Protein AF-A0A7C3JYY1-F1 (afdb_monomer)

Mean predicted aligned error: 5.3 Å

Foldseek 3Di:
DLVVVVVVCVVVVHDDPVSVVVVVLLVVLVVVVNVPCDPCSNVVSVCVVVVHDDDDPD

Structure (mmCIF, N/CA/C/O backbone):
data_AF-A0A7C3JYY1-F1
#
_entry.id   AF-A0A7C3JYY1-F1
#
loop_
_atom_site.group_PDB
_atom_site.id
_atom_site.type_symbol
_atom_site.label_atom_id
_atom_site.label_alt_id
_atom_site.label_comp_id
_atom_site.label_asym_id
_atom_site.label_entity_id
_atom_site.label_seq_id
_atom_site.pdbx_PDB_ins_code
_atom_site.Cartn_x
_atom_site.Cartn_y
_atom_site.Cartn_z
_atom_site.occupancy
_atom_site.B_iso_or_equiv
_atom_site.auth_seq_id
_atom_site.auth_comp_id
_atom_site.auth_asym_id
_atom_site.auth_atom_id
_atom_site.pdbx_PDB_model_num
ATOM 1 N N . ASP A 1 1 ? 9.759 9.038 -0.605 1.00 85.12 1 ASP A N 1
ATOM 2 C CA . ASP A 1 1 ? 8.692 9.333 -1.573 1.00 85.12 1 ASP A CA 1
ATOM 3 C C . ASP A 1 1 ? 8.369 8.048 -2.326 1.00 85.12 1 ASP A C 1
ATOM 5 O O . ASP A 1 1 ? 9.250 7.508 -2.987 1.00 85.12 1 ASP A O 1
ATOM 9 N N . LEU A 1 2 ? 7.164 7.497 -2.146 1.00 89.62 2 LEU A N 1
ATOM 10 C CA . LEU A 1 2 ? 6.780 6.239 -2.800 1.00 89.62 2 LEU A CA 1
ATOM 11 C C . LEU A 1 2 ? 6.638 6.406 -4.316 1.00 89.62 2 LEU A C 1
ATOM 13 O O . LEU A 1 2 ? 6.837 5.437 -5.042 1.00 89.62 2 LEU A O 1
ATOM 17 N N . ARG A 1 3 ? 6.340 7.619 -4.801 1.00 88.69 3 ARG A N 1
ATOM 18 C CA . ARG A 1 3 ? 6.222 7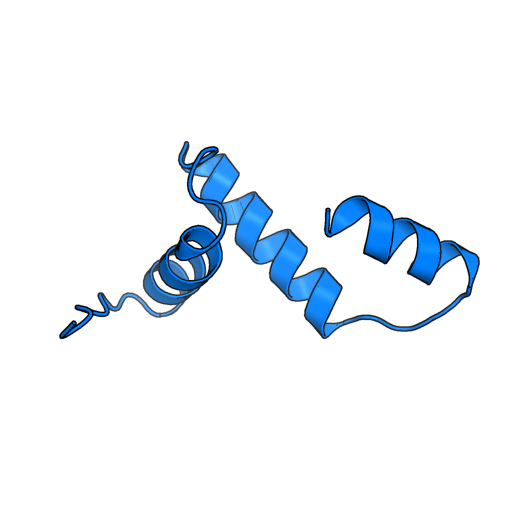.891 -6.238 1.00 88.69 3 ARG A CA 1
ATOM 19 C C . ARG A 1 3 ? 7.567 7.724 -6.926 1.00 88.69 3 ARG A C 1
ATOM 21 O O . ARG A 1 3 ? 7.642 7.005 -7.913 1.00 88.69 3 ARG A O 1
ATOM 28 N N . LEU A 1 4 ? 8.619 8.302 -6.346 1.00 94.38 4 LEU A N 1
ATOM 29 C CA . LEU A 1 4 ? 9.984 8.157 -6.852 1.00 94.38 4 LEU A CA 1
ATOM 30 C C . LEU A 1 4 ? 10.437 6.688 -6.844 1.00 94.38 4 LEU A C 1
ATOM 32 O O . LEU A 1 4 ? 11.013 6.210 -7.814 1.00 94.38 4 LEU A O 1
ATOM 36 N N . ALA A 1 5 ? 10.131 5.943 -5.776 1.00 94.94 5 ALA A N 1
ATOM 37 C CA . ALA A 1 5 ? 10.461 4.518 -5.703 1.00 94.94 5 ALA A CA 1
ATOM 38 C C . ALA A 1 5 ? 9.750 3.696 -6.795 1.00 94.94 5 ALA A C 1
ATOM 40 O O . ALA A 1 5 ? 10.367 2.838 -7.421 1.00 94.94 5 ALA A O 1
ATOM 41 N N . LEU A 1 6 ? 8.466 3.970 -7.049 1.00 96.56 6 LEU A N 1
ATOM 42 C CA . LEU A 1 6 ? 7.689 3.303 -8.100 1.00 96.56 6 LEU A CA 1
ATOM 43 C C . LEU A 1 6 ? 8.126 3.712 -9.512 1.00 96.56 6 LEU A C 1
ATOM 45 O O . LEU A 1 6 ? 8.057 2.895 -10.428 1.00 96.56 6 LEU A O 1
ATOM 49 N N . GLU A 1 7 ? 8.592 4.946 -9.695 1.00 97.31 7 GLU A N 1
ATOM 50 C CA . GLU A 1 7 ? 9.154 5.419 -10.960 1.00 97.31 7 GLU A CA 1
ATOM 51 C C . GLU A 1 7 ? 10.437 4.661 -11.316 1.00 97.31 7 GLU A C 1
ATOM 53 O O . GLU A 1 7 ? 10.512 4.077 -12.397 1.00 97.31 7 GLU A O 1
ATOM 58 N N . VAL A 1 8 ? 11.377 4.552 -10.373 1.00 97.88 8 VAL A N 1
ATOM 59 C CA . VAL A 1 8 ? 12.609 3.766 -10.553 1.00 97.88 8 VAL A CA 1
ATOM 60 C C . VAL A 1 8 ? 12.294 2.281 -10.764 1.00 97.88 8 VAL A C 1
ATOM 62 O O . VAL A 1 8 ? 12.906 1.623 -11.607 1.00 97.88 8 VAL A O 1
ATOM 65 N N . ALA A 1 9 ? 11.312 1.734 -10.040 1.00 97.25 9 ALA A N 1
ATOM 66 C CA . ALA A 1 9 ? 10.879 0.351 -10.225 1.00 97.25 9 ALA A CA 1
ATOM 67 C C . ALA A 1 9 ? 10.351 0.100 -11.647 1.00 97.25 9 ALA A C 1
ATOM 69 O O . ALA A 1 9 ? 10.694 -0.908 -12.264 1.00 97.25 9 ALA A O 1
ATOM 70 N N . ARG A 1 10 ? 9.571 1.043 -12.194 1.00 96.94 10 ARG A N 1
ATOM 71 C CA . ARG A 1 10 ? 9.063 0.995 -13.573 1.00 96.94 10 ARG A CA 1
ATOM 72 C C . ARG A 1 10 ? 10.198 1.023 -14.596 1.00 96.94 10 ARG A C 1
ATOM 74 O O . ARG A 1 10 ? 10.157 0.242 -15.541 1.00 96.94 10 ARG A O 1
ATOM 81 N N . GLU A 1 11 ? 11.200 1.879 -14.406 1.00 98.31 11 GLU A N 1
ATOM 82 C CA . GLU A 1 11 ? 12.373 1.971 -15.293 1.00 98.31 11 GLU A CA 1
ATOM 83 C C . GLU A 1 11 ? 13.193 0.674 -15.329 1.00 98.31 11 GLU A C 1
ATOM 85 O O . GLU A 1 11 ? 13.758 0.329 -16.363 1.00 98.31 11 GLU A O 1
ATOM 90 N N . ASN A 1 12 ? 13.215 -0.070 -14.221 1.00 98.25 12 ASN A N 1
ATOM 91 C CA . ASN A 1 12 ? 13.982 -1.308 -14.072 1.00 98.25 12 ASN A CA 1
ATOM 92 C C . ASN A 1 12 ? 13.133 -2.581 -14.235 1.00 98.25 12 ASN A C 1
ATOM 94 O O . ASN A 1 12 ? 13.616 -3.674 -13.947 1.00 98.25 12 ASN A O 1
ATOM 98 N N . ALA A 1 13 ? 11.868 -2.456 -14.657 1.00 97.25 13 ALA A N 1
ATOM 99 C CA . ALA A 1 13 ? 10.913 -3.565 -14.741 1.00 97.25 13 ALA A CA 1
ATOM 100 C C . ALA A 1 13 ? 10.810 -4.403 -13.442 1.00 97.25 13 ALA A C 1
ATOM 102 O O . ALA A 1 13 ? 10.570 -5.611 -13.482 1.00 97.25 13 ALA A O 1
ATOM 103 N N . LEU A 1 14 ? 10.980 -3.766 -12.278 1.00 98.00 14 LEU A N 1
ATOM 104 C CA . LEU A 1 14 ? 10.931 -4.419 -10.974 1.00 98.00 14 LEU A CA 1
ATOM 105 C C . LEU A 1 14 ? 9.491 -4.414 -10.429 1.00 98.00 14 LEU A C 1
ATOM 107 O O . LEU A 1 14 ? 8.927 -3.341 -10.192 1.00 98.00 14 LEU A O 1
ATOM 111 N N . PRO A 1 15 ? 8.874 -5.581 -10.173 1.00 96.31 15 PRO A N 1
ATOM 112 C CA . PRO A 1 15 ? 7.547 -5.624 -9.576 1.00 96.31 15 PRO A CA 1
ATOM 113 C C . PRO A 1 15 ? 7.592 -5.155 -8.116 1.00 96.31 15 PRO A C 1
ATOM 115 O O . PRO A 1 15 ? 8.254 -5.757 -7.273 1.00 96.31 15 PRO A O 1
ATOM 118 N N . MET A 1 16 ? 6.830 -4.104 -7.798 1.00 97.19 16 MET A N 1
ATOM 119 C CA . MET A 1 16 ? 6.687 -3.578 -6.432 1.00 97.19 16 MET A CA 1
ATOM 120 C C . MET A 1 16 ? 5.214 -3.459 -5.998 1.00 97.19 16 MET A C 1
ATOM 122 O O . MET A 1 16 ? 4.742 -2.366 -5.675 1.00 97.19 16 MET A O 1
ATOM 126 N N . PRO A 1 17 ? 4.456 -4.574 -5.974 1.00 95.38 17 PRO A N 1
ATOM 127 C CA . PRO A 1 17 ? 3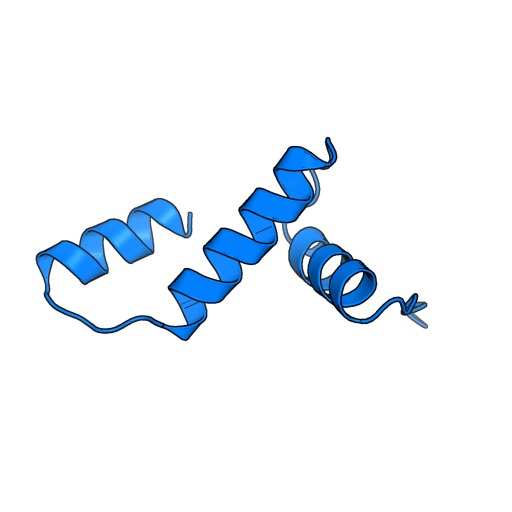.014 -4.552 -5.717 1.00 95.38 17 PRO A CA 1
ATOM 128 C C . PRO A 1 17 ? 2.659 -4.008 -4.327 1.00 95.38 17 PRO A C 1
ATOM 130 O O . PRO A 1 17 ? 1.724 -3.222 -4.196 1.00 95.38 17 PRO A O 1
ATOM 133 N N . ALA A 1 18 ? 3.431 -4.362 -3.295 1.00 95.25 18 ALA A N 1
ATOM 134 C CA . ALA A 1 18 ? 3.203 -3.865 -1.939 1.00 95.25 18 ALA A CA 1
ATOM 135 C C . ALA A 1 18 ? 3.389 -2.340 -1.854 1.00 95.25 18 ALA A C 1
ATOM 137 O O . ALA A 1 18 ? 2.566 -1.637 -1.274 1.00 95.25 18 ALA A O 1
ATOM 138 N N . THR A 1 19 ? 4.433 -1.805 -2.487 1.00 94.62 19 THR A N 1
ATOM 139 C CA . THR A 1 19 ? 4.686 -0.359 -2.527 1.00 94.62 19 THR A CA 1
ATOM 140 C C . THR A 1 19 ? 3.624 0.382 -3.331 1.00 94.62 19 THR A C 1
ATOM 142 O O . THR A 1 19 ? 3.189 1.454 -2.915 1.00 94.62 19 THR A O 1
ATOM 145 N N . ALA A 1 20 ? 3.171 -0.200 -4.445 1.00 95.56 20 ALA A N 1
ATOM 146 C CA . ALA A 1 20 ? 2.086 0.355 -5.247 1.00 95.56 20 ALA A CA 1
ATOM 147 C C . ALA A 1 20 ? 0.785 0.438 -4.438 1.00 95.56 20 ALA A C 1
ATOM 149 O O . ALA A 1 20 ? 0.131 1.478 -4.445 1.00 95.56 20 ALA A O 1
ATOM 150 N N . LEU A 1 21 ? 0.455 -0.610 -3.677 1.00 95.12 21 LEU A N 1
ATOM 151 C CA . LEU A 1 21 ? -0.699 -0.618 -2.780 1.00 95.12 21 LEU A CA 1
ATOM 152 C C . LEU A 1 21 ? -0.606 0.491 -1.722 1.00 95.12 21 LEU A C 1
ATOM 154 O O . LEU A 1 21 ? -1.546 1.266 -1.568 1.00 95.12 21 LEU A O 1
ATOM 158 N N . VAL A 1 22 ? 0.532 0.618 -1.031 1.00 93.31 22 VAL A N 1
ATOM 159 C CA . VAL A 1 22 ? 0.718 1.664 -0.008 1.00 93.31 22 VAL A CA 1
ATOM 160 C C . VAL A 1 22 ? 0.607 3.068 -0.612 1.00 93.31 22 VAL A C 1
ATOM 162 O O . VAL A 1 22 ? 0.002 3.945 -0.000 1.00 93.31 22 VAL A O 1
ATOM 165 N N . ALA A 1 23 ? 1.117 3.286 -1.828 1.00 92.62 23 ALA A N 1
ATOM 166 C CA . ALA A 1 23 ? 0.967 4.567 -2.517 1.00 92.62 23 ALA A CA 1
ATOM 167 C C . ALA A 1 23 ? -0.511 4.922 -2.774 1.00 92.62 23 ALA A C 1
ATOM 169 O O . ALA A 1 23 ? -0.898 6.076 -2.597 1.00 92.62 23 ALA A O 1
ATOM 170 N N . GLN A 1 24 ? -1.348 3.938 -3.127 1.00 92.69 24 GLN A N 1
ATOM 171 C CA . GLN A 1 24 ? -2.793 4.151 -3.288 1.00 92.69 24 GLN A CA 1
ATOM 172 C C . GLN A 1 24 ? -3.501 4.401 -1.951 1.00 92.69 24 GLN A C 1
ATOM 174 O O . GLN A 1 24 ? -4.364 5.274 -1.866 1.00 92.69 24 GLN A O 1
ATOM 179 N N . LEU A 1 25 ? -3.105 3.698 -0.886 1.00 92.25 25 LEU A N 1
ATOM 180 C CA . LEU A 1 25 ? -3.631 3.947 0.459 1.00 92.25 25 LEU A CA 1
ATOM 181 C C . LEU A 1 25 ? -3.330 5.381 0.916 1.00 92.25 25 LEU A C 1
ATOM 183 O O . LEU A 1 25 ? -4.218 6.057 1.431 1.00 92.25 25 LEU A O 1
ATOM 187 N N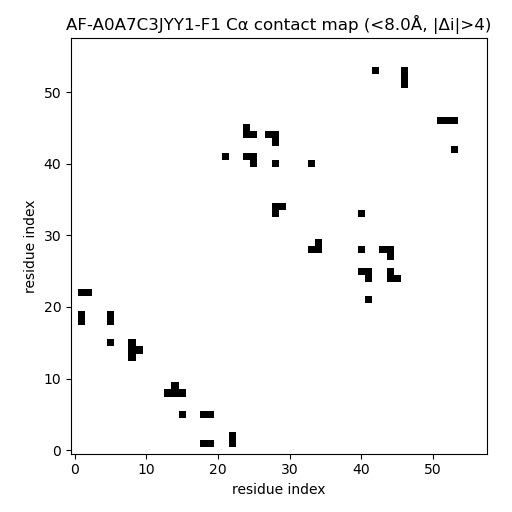 . PHE A 1 26 ? -2.128 5.894 0.654 1.00 89.75 26 PHE A N 1
ATOM 188 C CA . PHE A 1 26 ? -1.794 7.291 0.948 1.00 89.75 26 PHE A CA 1
ATOM 189 C C . PHE A 1 26 ? -2.609 8.282 0.121 1.00 89.75 26 PHE A C 1
ATOM 191 O O . PHE A 1 26 ? -3.149 9.229 0.688 1.00 89.75 26 PHE A O 1
ATOM 198 N N . ALA A 1 27 ? -2.773 8.039 -1.182 1.00 89.50 27 ALA A N 1
ATOM 199 C CA . ALA A 1 27 ? -3.611 8.880 -2.034 1.00 89.50 27 ALA A CA 1
ATOM 200 C C . ALA A 1 27 ? -5.062 8.966 -1.518 1.00 89.50 27 ALA A C 1
ATOM 202 O O . ALA A 1 27 ? -5.662 10.039 -1.551 1.00 89.50 27 ALA A O 1
ATOM 203 N N . SER A 1 28 ? -5.602 7.866 -0.978 1.00 90.00 28 SER A N 1
ATOM 204 C CA . SER A 1 28 ? -6.946 7.844 -0.380 1.00 90.00 28 SER A CA 1
ATOM 205 C C . SER A 1 28 ? -7.070 8.735 0.863 1.00 90.00 28 SER A C 1
ATOM 207 O O . SER A 1 28 ? -8.071 9.424 1.024 1.00 90.00 28 SER A O 1
ATOM 209 N N . VAL A 1 29 ? -6.032 8.783 1.703 1.00 88.25 29 VAL A N 1
ATOM 210 C CA . VAL A 1 29 ? -5.996 9.609 2.921 1.00 88.25 29 VAL A CA 1
ATOM 211 C C . VAL A 1 29 ? -5.758 11.083 2.585 1.00 88.25 29 VAL A C 1
ATOM 213 O O . VAL A 1 29 ? -6.320 11.968 3.230 1.00 88.25 29 VAL A O 1
ATOM 216 N N . GLU A 1 30 ? -4.964 11.371 1.551 1.00 86.19 30 GLU A N 1
ATOM 217 C CA . GLU A 1 30 ? -4.807 12.734 1.032 1.00 86.19 30 GLU A CA 1
ATOM 218 C C . GLU A 1 30 ? -6.117 13.289 0.462 1.00 86.19 30 GLU A C 1
ATOM 220 O O . GLU A 1 30 ? -6.415 14.466 0.678 1.00 86.19 30 GLU A O 1
ATOM 225 N N . ALA A 1 31 ? -6.904 12.457 -0.233 1.00 87.62 31 ALA A N 1
ATOM 226 C CA . ALA A 1 31 ? -8.213 12.840 -0.764 1.00 87.62 31 ALA A CA 1
ATOM 227 C C . ALA A 1 31 ? -9.209 13.233 0.344 1.00 87.62 31 ALA A C 1
ATOM 229 O O . ALA A 1 31 ? -10.054 14.096 0.122 1.00 87.62 31 ALA A O 1
ATOM 230 N N . ASP A 1 32 ? -9.049 12.680 1.550 1.00 84.38 32 ASP A N 1
ATOM 231 C CA . ASP A 1 32 ? -9.839 13.026 2.740 1.00 84.38 32 ASP A CA 1
ATOM 232 C C . ASP A 1 32 ? -9.335 14.296 3.465 1.00 84.38 32 ASP A C 1
ATOM 234 O O . ASP A 1 32 ? -9.820 14.645 4.540 1.00 84.38 32 ASP A O 1
ATOM 238 N N . GLY A 1 33 ? -8.342 15.003 2.912 1.00 80.50 33 GLY A N 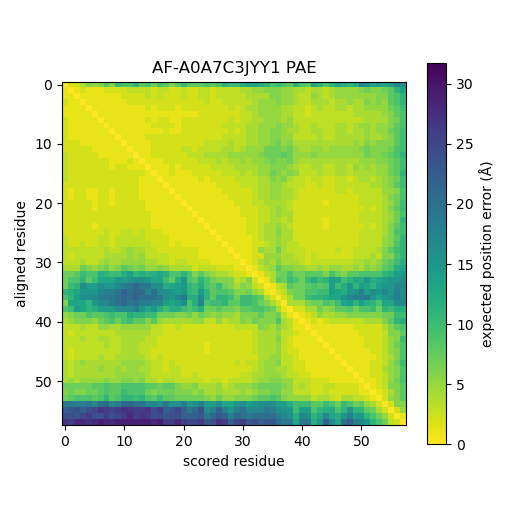1
ATOM 239 C CA . GLY A 1 33 ? -7.800 16.240 3.486 1.00 80.50 33 GLY A CA 1
ATOM 240 C C . GLY A 1 33 ? -6.698 16.036 4.532 1.00 80.50 33 GLY A C 1
ATOM 241 O O . GLY A 1 33 ? -6.236 17.000 5.139 1.00 80.50 33 GLY A O 1
ATOM 242 N N . HIS A 1 34 ? -6.208 14.809 4.731 1.00 71.56 34 HIS A N 1
ATOM 243 C CA . HIS A 1 34 ? -5.172 14.489 5.722 1.00 71.56 34 HIS A CA 1
ATOM 244 C C . HIS A 1 34 ? -3.743 14.507 5.147 1.00 71.56 34 HIS A C 1
ATOM 246 O O . HIS A 1 34 ? -2.937 13.617 5.423 1.00 71.56 34 HIS A O 1
ATOM 252 N N . ARG A 1 35 ? -3.399 15.551 4.378 1.00 63.12 35 ARG A N 1
ATOM 253 C CA . ARG A 1 35 ? -2.100 15.692 3.686 1.00 63.12 35 ARG A CA 1
ATOM 254 C C . ARG A 1 35 ? -0.870 15.651 4.617 1.00 63.12 35 ARG A C 1
ATOM 256 O O . ARG A 1 35 ? 0.219 15.308 4.172 1.00 63.12 35 ARG A O 1
ATOM 263 N N . GLU A 1 36 ? -1.020 15.970 5.904 1.00 63.09 36 GLU A N 1
ATOM 264 C CA . GLU A 1 36 ? 0.103 16.076 6.856 1.00 63.09 36 GLU A CA 1
ATOM 2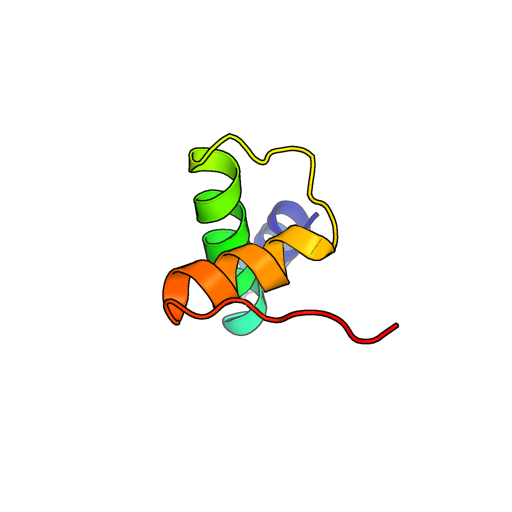65 C C . GLU A 1 36 ? 0.450 14.777 7.613 1.00 63.09 36 GLU A C 1
ATOM 267 O O . GLU A 1 36 ? 1.472 14.707 8.305 1.00 63.09 36 GLU A O 1
ATOM 272 N N . ALA A 1 37 ? -0.352 13.716 7.493 1.00 61.06 37 ALA A N 1
ATOM 273 C CA . ALA A 1 37 ? -0.159 12.494 8.272 1.00 61.06 37 ALA A CA 1
ATOM 274 C C . ALA A 1 37 ? 0.950 11.595 7.681 1.00 61.06 37 ALA A C 1
ATOM 276 O O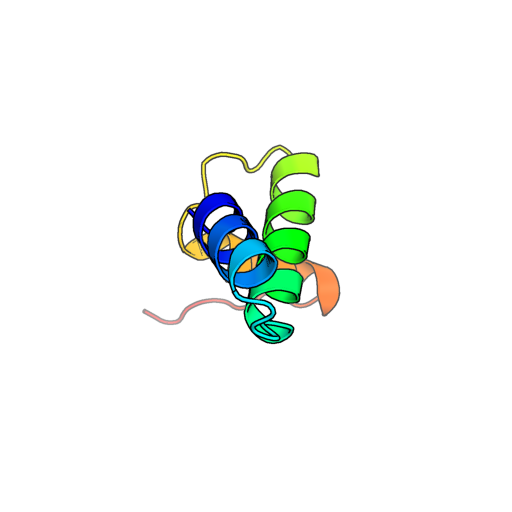 . ALA A 1 37 ? 0.666 10.597 7.046 1.00 61.06 37 ALA A O 1
ATOM 277 N N . ARG A 1 38 ? 2.237 11.896 7.893 1.00 63.16 38 ARG A N 1
ATOM 278 C CA . ARG A 1 38 ? 3.345 11.136 7.258 1.00 63.16 38 ARG A CA 1
ATOM 279 C C . ARG A 1 38 ? 3.398 9.638 7.608 1.00 63.16 38 ARG A C 1
ATOM 281 O O . ARG A 1 38 ? 3.346 8.802 6.716 1.00 63.16 38 ARG A O 1
ATOM 288 N N . THR A 1 39 ? 3.508 9.285 8.889 1.00 66.25 39 THR A N 1
ATOM 289 C CA . THR A 1 39 ? 3.612 7.872 9.329 1.00 66.25 39 THR A CA 1
ATOM 290 C C . THR A 1 39 ? 2.251 7.295 9.717 1.00 66.25 39 THR A C 1
ATOM 292 O O . THR A 1 39 ? 1.970 6.124 9.490 1.00 66.25 39 THR A O 1
ATOM 295 N N . GLN A 1 40 ? 1.376 8.143 10.263 1.00 78.69 40 GLN A N 1
ATOM 296 C CA . GLN A 1 40 ? 0.039 7.757 10.717 1.00 78.69 40 GLN A CA 1
ATOM 297 C C . GLN A 1 40 ? -0.976 7.630 9.564 1.00 78.69 40 GLN A C 1
ATOM 299 O O . GLN A 1 40 ? -2.057 7.092 9.781 1.00 78.69 40 GLN A O 1
ATOM 304 N N . ALA A 1 41 ? -0.655 8.074 8.334 1.00 82.75 41 ALA A N 1
ATOM 305 C CA . ALA A 1 41 ? -1.557 7.900 7.188 1.00 82.75 41 ALA A CA 1
ATOM 306 C C . ALA A 1 41 ? -1.840 6.431 6.887 1.00 82.75 41 ALA A C 1
ATOM 308 O O . ALA A 1 41 ? -2.968 6.113 6.535 1.00 82.75 41 ALA A O 1
ATOM 309 N N . LEU A 1 42 ? -0.861 5.530 7.040 1.00 88.12 42 LEU A N 1
ATOM 310 C CA . LEU A 1 42 ? -1.120 4.117 6.759 1.00 88.12 42 LEU A CA 1
ATOM 311 C C . LEU A 1 42 ? -2.121 3.536 7.757 1.00 88.12 42 LEU A C 1
ATOM 313 O O . LEU A 1 42 ? -3.044 2.840 7.351 1.00 88.12 42 LEU A O 1
ATOM 317 N N . VAL A 1 43 ? -1.958 3.860 9.043 1.00 90.06 43 VAL A N 1
ATOM 318 C CA . VAL A 1 43 ? -2.885 3.434 10.098 1.00 90.06 43 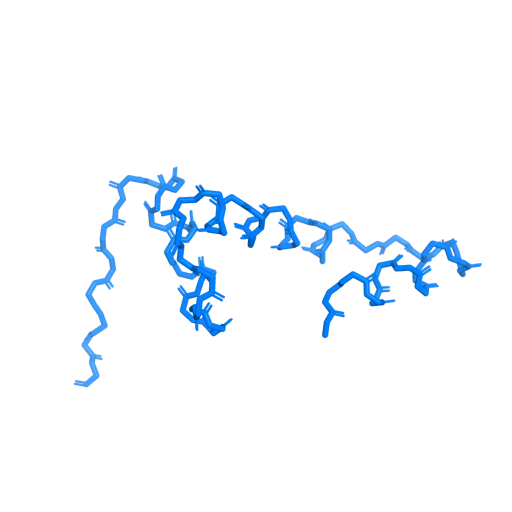VAL A CA 1
ATOM 319 C C . VAL A 1 43 ? -4.284 3.960 9.792 1.00 90.06 43 VAL A C 1
ATOM 321 O O . VAL A 1 43 ? -5.197 3.157 9.676 1.00 90.06 43 VAL A O 1
ATOM 324 N N . LYS A 1 44 ? -4.434 5.260 9.509 1.00 89.75 44 LYS A N 1
ATOM 325 C CA . LYS A 1 44 ? -5.728 5.856 9.133 1.00 89.75 44 LYS A CA 1
ATOM 326 C C . LYS A 1 44 ? -6.359 5.222 7.893 1.00 89.75 44 LYS A C 1
ATOM 328 O O . LYS A 1 44 ? -7.566 5.004 7.861 1.00 89.75 44 LYS A O 1
ATOM 333 N N . ALA A 1 45 ? -5.557 4.926 6.868 1.00 91.44 45 A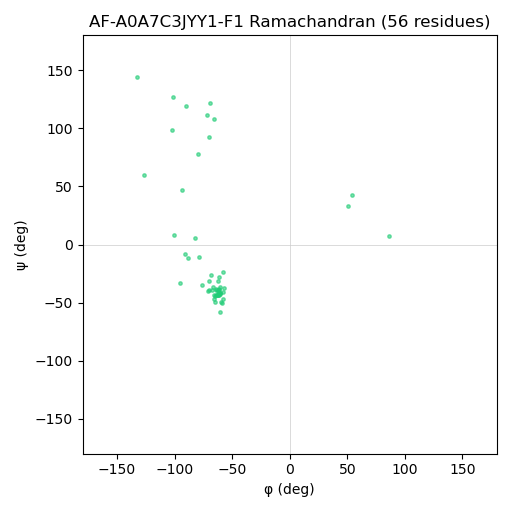LA A N 1
ATOM 334 C CA . ALA A 1 45 ? -6.040 4.260 5.661 1.00 91.44 45 ALA A CA 1
ATOM 335 C C . ALA A 1 45 ? -6.587 2.864 5.983 1.00 91.44 45 ALA A C 1
ATOM 337 O O . ALA A 1 45 ? -7.642 2.482 5.483 1.00 91.44 45 ALA A O 1
ATOM 338 N N . LEU A 1 46 ? -5.876 2.112 6.828 1.00 92.62 46 LEU A N 1
ATOM 339 C CA . LEU A 1 46 ? -6.277 0.771 7.248 1.00 92.62 46 LEU A CA 1
ATOM 340 C C . LEU A 1 46 ? -7.488 0.799 8.186 1.00 92.62 46 LEU A C 1
ATOM 342 O O . LEU A 1 46 ? -8.383 -0.018 8.018 1.00 92.62 46 LEU A O 1
ATOM 346 N N . GLU A 1 47 ? -7.557 1.754 9.112 1.00 92.06 47 GLU A N 1
ATOM 347 C CA . GLU A 1 47 ? -8.721 1.999 9.972 1.00 92.06 47 GLU A CA 1
ATOM 348 C C . GLU A 1 47 ? -9.975 2.286 9.144 1.00 92.06 47 GLU A C 1
ATOM 350 O O . GLU A 1 47 ? -11.013 1.665 9.356 1.00 92.06 47 GLU A O 1
ATOM 355 N N . LYS A 1 48 ? -9.859 3.170 8.143 1.00 89.88 48 LYS A N 1
ATOM 356 C CA . LYS A 1 48 ? -10.945 3.483 7.205 1.00 89.88 48 LYS A CA 1
ATOM 357 C C . LYS A 1 48 ? -11.352 2.265 6.377 1.00 89.88 48 LYS A C 1
ATOM 359 O O . LYS A 1 48 ? -12.538 2.035 6.178 1.00 89.88 48 LYS A O 1
ATOM 364 N N . LEU A 1 49 ? -10.382 1.500 5.876 1.00 92.31 49 LEU A N 1
ATOM 365 C CA . LEU A 1 49 ? -10.646 0.311 5.063 1.00 92.31 49 LEU A CA 1
ATOM 366 C C . LEU A 1 49 ? -11.326 -0.804 5.869 1.00 92.31 49 LEU A C 1
ATOM 368 O O . LEU A 1 49 ? -12.163 -1.522 5.330 1.00 92.31 49 LEU A O 1
ATOM 372 N N . ALA A 1 50 ? -10.944 -0.959 7.136 1.00 94.25 50 ALA A N 1
ATOM 373 C CA . ALA A 1 50 ? -11.467 -1.987 8.027 1.00 94.25 50 ALA A CA 1
ATOM 374 C C . ALA A 1 50 ? -12.730 -1.557 8.791 1.00 94.25 50 ALA A C 1
ATOM 376 O O . ALA A 1 50 ? -13.356 -2.413 9.407 1.00 94.25 50 ALA A O 1
ATOM 377 N N . ASP A 1 51 ? -13.083 -0.268 8.769 1.00 93.75 51 ASP A N 1
ATOM 378 C CA . ASP A 1 51 ? -14.115 0.343 9.621 1.00 93.75 51 ASP A CA 1
ATOM 379 C C . ASP A 1 51 ? -13.871 0.086 11.123 1.00 93.75 51 ASP A C 1
ATOM 381 O O . ASP A 1 51 ? -14.760 -0.262 11.899 1.00 93.75 51 ASP A O 1
ATOM 385 N N . VAL A 1 52 ? -12.608 0.219 11.543 1.00 95.06 52 VAL A N 1
ATOM 386 C CA . VAL A 1 52 ? -12.155 -0.002 12.927 1.00 95.06 52 VAL A CA 1
ATOM 387 C C . VAL A 1 52 ? -11.260 1.156 13.355 1.00 95.06 52 VAL A C 1
ATOM 389 O O . VAL A 1 52 ? -10.481 1.661 12.558 1.00 95.06 52 VAL A O 1
ATOM 392 N N . GLN A 1 53 ? -11.335 1.564 14.623 1.00 90.25 53 GLN A N 1
ATOM 393 C CA . GLN A 1 53 ? -10.390 2.509 15.230 1.00 90.25 53 GLN A CA 1
ATOM 394 C C . GLN A 1 53 ? -9.379 1.754 16.095 1.00 90.25 53 GLN A C 1
ATOM 396 O O . GLN A 1 53 ? -9.763 0.988 16.982 1.00 90.25 53 GLN A O 1
ATOM 401 N N . VAL A 1 54 ? -8.087 1.976 15.866 1.00 87.75 54 VAL A N 1
ATOM 402 C CA . VAL A 1 54 ? -7.002 1.354 16.624 1.00 87.75 54 VAL A CA 1
ATOM 403 C C . VAL A 1 54 ? -6.464 2.373 17.626 1.00 87.75 54 VAL A C 1
ATOM 405 O O . VAL A 1 54 ? -5.638 3.227 17.316 1.00 87.75 54 VAL A O 1
ATOM 408 N N . SER A 1 55 ? -6.907 2.277 18.881 1.00 73.75 55 SER A N 1
ATOM 409 C CA . SER A 1 55 ? -6.324 3.069 19.965 1.00 73.75 55 SER A CA 1
ATOM 410 C C . SER A 1 55 ? -4.926 2.541 20.291 1.00 73.75 55 SER A C 1
ATOM 412 O O . SER A 1 55 ? -4.786 1.440 20.831 1.00 73.75 55 SER A O 1
ATOM 414 N N . ALA A 1 56 ? -3.886 3.320 19.998 1.00 63.81 56 ALA A N 1
ATOM 415 C CA . ALA A 1 56 ? -2.550 3.018 20.486 1.00 63.81 56 ALA A CA 1
ATOM 416 C C . ALA A 1 56 ? -2.538 3.152 22.021 1.00 63.81 56 ALA A C 1
ATOM 418 O O . ALA A 1 56 ? -2.599 4.260 22.551 1.00 63.81 56 ALA A O 1
ATOM 419 N N . LYS A 1 57 ? -2.461 2.030 22.750 1.00 52.06 57 LYS A N 1
ATOM 420 C CA . LYS A 1 57 ? -1.889 2.045 24.103 1.00 52.06 57 LYS A CA 1
ATOM 421 C C . LYS 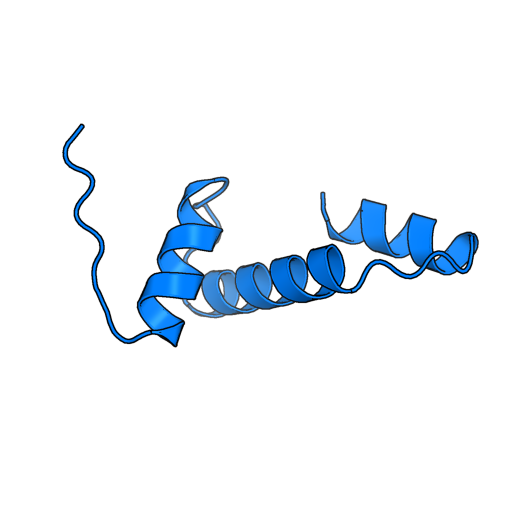A 1 57 ? -0.390 2.285 23.925 1.00 52.06 57 LYS A C 1
ATOM 423 O O . LYS A 1 57 ? 0.343 1.335 23.659 1.00 52.06 57 LYS A O 1
ATOM 428 N N . VAL A 1 58 ? 0.020 3.549 23.971 1.00 45.72 58 VAL A N 1
ATOM 429 C CA . VAL A 1 58 ? 1.417 3.933 24.219 1.00 45.72 58 VAL A CA 1
ATOM 430 C C . VAL A 1 58 ? 1.596 4.068 25.720 1.00 45.72 58 VAL A C 1
ATOM 432 O O . VAL A 1 58 ? 0.715 4.703 26.343 1.00 45.72 58 VAL A O 1
#

pLDDT: mean 86.88, std 12.42, range [45.72, 98.31]

Solvent-accessible surface area (backbone atoms only — not comparable to full-atom values): 3576 Å² total; per-residue (Å²): 111,64,66,62,55,52,50,55,25,61,78,66,74,47,91,53,67,68,58,53,51,52,49,51,39,46,52,56,33,40,75,74,69,47,75,81,44,81,77,58,30,61,57,52,33,49,25,63,73,67,75,46,84,83,82,79,88,123

Secondary structure (DSSP, 8-state):
-HHHHHHHHHHTT---HHHHHHHHHHHHHHHTT-TT-TTHHHHHHHHHHHT-------

Sequence (58 aa):
DLRLALEVARENALPMPATALVAQLFASVEADGHREARTQALVKALEKLADVQVSAKV

Radius of gyration: 13.26 Å; Cα contacts (8 Å, |Δi|>4): 30; chains: 1; bounding box: 28×22×40 Å